Protein AF-A0A0L0HRI2-F1 (afdb_monomer_lite)

Foldseek 3Di:
DPPVVVVVVVVVLQVLLLVQAADPVLVVVVLVVLVVVVPDDPVSVVVVVQVVPDDWDWDDPSRWIWTQRVVLRWIWIGTSSDTDIDNCVVVVVVVVVVVVD

Structure (mmCIF, N/CA/C/O backbone):
data_AF-A0A0L0HRI2-F1
#
_entry.id   AF-A0A0L0HRI2-F1
#
loop_
_atom_site.group_PDB
_atom_site.id
_atom_site.type_symbol
_atom_site.label_atom_id
_atom_site.label_alt_id
_atom_site.label_comp_id
_atom_site.label_asym_id
_atom_site.label_entity_id
_atom_site.label_seq_id
_atom_site.pdbx_PDB_ins_code
_atom_site.Cartn_x
_atom_site.Cartn_y
_atom_site.Cartn_z
_atom_site.occupancy
_atom_site.B_iso_or_equiv
_atom_site.auth_seq_id
_atom_site.auth_comp_id
_atom_site.auth_asym_id
_atom_site.auth_atom_id
_atom_site.pdbx_PDB_model_num
ATOM 1 N N . MET A 1 1 ? 9.266 12.265 -32.554 1.00 56.84 1 MET A N 1
ATOM 2 C CA . MET A 1 1 ? 9.518 11.622 -31.244 1.00 56.84 1 MET A CA 1
ATOM 3 C C . MET A 1 1 ? 9.945 10.178 -31.476 1.00 56.84 1 MET A C 1
ATOM 5 O O . MET A 1 1 ? 9.250 9.490 -32.221 1.00 56.84 1 MET A O 1
ATOM 9 N N . PRO A 1 2 ? 11.084 9.718 -30.932 1.00 58.94 2 PRO A N 1
ATOM 10 C CA . PRO A 1 2 ? 11.542 8.346 -31.127 1.00 58.94 2 PRO A CA 1
ATOM 11 C C . PRO A 1 2 ? 10.581 7.374 -30.429 1.00 58.94 2 PRO A C 1
ATOM 13 O O . PRO A 1 2 ? 10.426 7.407 -29.210 1.00 58.94 2 PRO A O 1
ATOM 16 N N . ARG A 1 3 ? 9.929 6.503 -31.208 1.00 64.62 3 ARG A N 1
ATOM 17 C CA . ARG A 1 3 ? 8.926 5.533 -30.727 1.00 64.62 3 ARG A CA 1
ATOM 18 C C . ARG A 1 3 ? 9.477 4.516 -29.710 1.00 64.62 3 ARG A C 1
ATOM 20 O O . ARG A 1 3 ? 8.692 3.914 -28.995 1.00 64.62 3 ARG A O 1
ATOM 27 N N . GLY A 1 4 ? 10.801 4.360 -29.602 1.00 67.69 4 GLY A N 1
ATOM 28 C CA . GLY A 1 4 ? 11.440 3.416 -28.673 1.00 67.69 4 GLY A CA 1
ATOM 29 C C . GLY A 1 4 ? 11.563 3.901 -27.224 1.00 67.69 4 GLY A C 1
ATOM 30 O O . GLY A 1 4 ? 11.610 3.081 -26.313 1.00 67.69 4 GLY A O 1
ATOM 31 N N . LEU A 1 5 ? 11.569 5.216 -26.980 1.00 79.81 5 LEU A N 1
ATOM 32 C CA . LEU A 1 5 ? 11.804 5.766 -25.636 1.00 79.81 5 LEU A CA 1
ATOM 33 C C . LEU A 1 5 ? 10.627 5.472 -24.693 1.00 79.81 5 LEU A C 1
ATOM 35 O O . LEU A 1 5 ? 10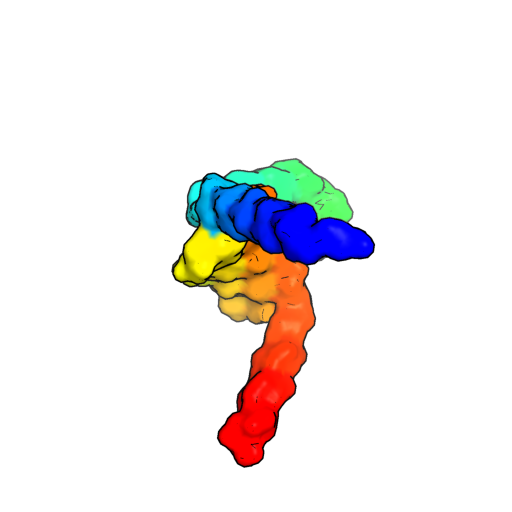.829 5.119 -23.534 1.00 79.81 5 LEU A O 1
ATOM 39 N N . GLY A 1 6 ? 9.399 5.521 -25.222 1.00 83.06 6 GLY A N 1
ATOM 40 C CA . GLY A 1 6 ? 8.191 5.157 -24.478 1.00 83.06 6 GLY A CA 1
ATOM 41 C C . GLY A 1 6 ? 8.139 3.672 -24.114 1.00 83.06 6 GLY A C 1
ATOM 42 O O . GLY A 1 6 ? 7.769 3.331 -22.995 1.00 83.06 6 GLY A O 1
ATOM 43 N N . THR A 1 7 ? 8.568 2.787 -25.017 1.00 85.25 7 THR A N 1
ATOM 44 C CA . THR A 1 7 ? 8.618 1.341 -24.753 1.00 85.25 7 THR A C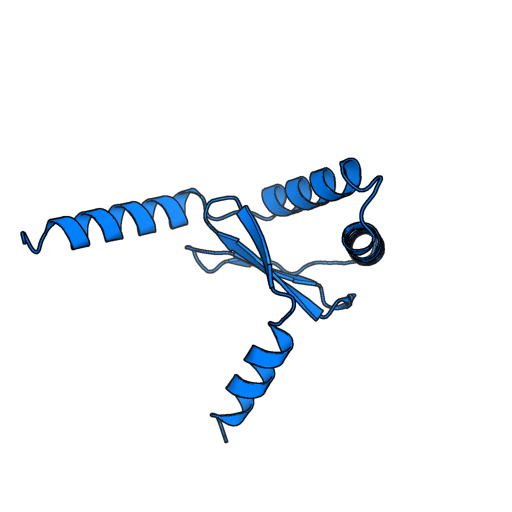A 1
ATOM 45 C C . THR A 1 7 ? 9.646 1.003 -23.677 1.00 85.25 7 THR A C 1
ATOM 47 O O . THR A 1 7 ? 9.344 0.236 -22.769 1.00 85.25 7 THR A O 1
ATOM 50 N N . VAL A 1 8 ? 10.837 1.608 -23.732 1.00 87.19 8 VAL A N 1
ATOM 51 C CA . VAL A 1 8 ? 11.873 1.413 -22.705 1.00 87.19 8 VAL A CA 1
ATOM 52 C C . VAL A 1 8 ? 11.392 1.926 -21.348 1.00 87.19 8 VAL A C 1
ATOM 54 O O . VAL A 1 8 ? 11.521 1.216 -20.354 1.00 87.19 8 VAL A O 1
ATOM 57 N N . LEU A 1 9 ? 10.772 3.110 -21.306 1.00 88.38 9 LEU A N 1
ATOM 58 C CA . LEU A 1 9 ? 10.201 3.659 -20.075 1.00 88.38 9 LEU A CA 1
ATOM 59 C C . LEU A 1 9 ? 9.138 2.721 -19.483 1.00 88.38 9 LEU A C 1
ATOM 61 O O . LEU A 1 9 ? 9.168 2.436 -18.290 1.00 88.38 9 LEU A O 1
ATOM 65 N N . LEU A 1 10 ? 8.237 2.194 -20.317 1.00 85.94 10 LEU A N 1
ATOM 66 C CA . LEU A 1 10 ? 7.197 1.262 -19.882 1.00 85.94 10 LEU A CA 1
ATOM 67 C C . LEU A 1 10 ? 7.792 -0.027 -19.298 1.00 85.94 10 LEU A C 1
ATOM 69 O O . LEU A 1 10 ? 7.353 -0.478 -18.243 1.00 85.94 10 LEU A O 1
ATOM 73 N N . ILE A 1 11 ? 8.812 -0.596 -19.948 1.00 86.94 11 ILE A N 1
ATOM 74 C CA . ILE A 1 11 ? 9.499 -1.802 -19.463 1.00 86.94 11 ILE A CA 1
ATOM 75 C C . ILE A 1 11 ? 10.153 -1.540 -18.103 1.00 86.94 11 ILE A C 1
ATOM 77 O O . ILE A 1 11 ? 10.010 -2.354 -17.193 1.00 86.94 11 ILE A O 1
ATOM 81 N N . VAL A 1 12 ? 10.823 -0.395 -17.940 1.00 87.94 12 VAL A N 1
ATOM 82 C CA . VAL A 1 12 ? 11.453 -0.010 -16.667 1.00 87.94 12 VAL A CA 1
ATOM 83 C C . VAL A 1 12 ? 10.408 0.138 -15.559 1.00 87.94 12 VAL A C 1
ATOM 85 O O . VAL A 1 12 ? 10.607 -0.380 -14.462 1.00 87.94 12 VAL A O 1
ATOM 88 N N . VAL A 1 13 ? 9.270 0.779 -15.843 1.00 84.69 13 VAL A N 1
ATOM 89 C CA . VAL A 1 13 ? 8.175 0.950 -14.874 1.00 84.69 13 VAL A CA 1
ATOM 90 C C . VAL A 1 13 ? 7.574 -0.397 -14.463 1.00 84.69 13 VAL A C 1
ATOM 92 O O . VAL A 1 13 ? 7.352 -0.630 -13.276 1.00 84.69 13 VAL A O 1
ATOM 95 N N . LEU A 1 14 ? 7.354 -1.309 -15.414 1.00 81.69 14 LEU A N 1
ATOM 96 C CA . LEU A 1 14 ? 6.818 -2.644 -15.131 1.00 81.69 14 LEU A CA 1
ATOM 97 C C . LEU A 1 14 ? 7.801 -3.507 -14.330 1.00 81.69 14 LEU A C 1
ATOM 99 O O . LEU A 1 14 ? 7.388 -4.197 -13.399 1.00 81.69 14 LEU A O 1
ATOM 103 N N . ALA A 1 15 ? 9.094 -3.449 -14.658 1.00 81.69 15 ALA A N 1
ATOM 104 C CA . ALA A 1 15 ? 10.132 -4.157 -13.915 1.00 81.69 15 ALA A CA 1
ATOM 105 C C . ALA A 1 15 ? 10.245 -3.634 -12.476 1.00 81.69 15 ALA A C 1
ATOM 107 O O . ALA A 1 15 ? 10.317 -4.427 -11.537 1.00 81.69 15 ALA A O 1
ATOM 108 N N . ALA A 1 16 ? 10.186 -2.311 -12.294 1.00 79.69 16 ALA A N 1
ATOM 109 C CA . ALA A 1 16 ? 10.151 -1.697 -10.974 1.00 79.69 16 ALA A CA 1
ATOM 110 C C . ALA A 1 16 ? 8.916 -2.150 -10.184 1.00 79.69 16 ALA A C 1
ATOM 112 O O . ALA A 1 16 ? 9.062 -2.578 -9.043 1.00 79.69 16 ALA A O 1
ATOM 113 N N . ALA A 1 17 ? 7.724 -2.130 -10.791 1.00 76.25 17 ALA A N 1
ATOM 114 C CA . ALA A 1 17 ? 6.485 -2.568 -10.146 1.00 76.25 17 ALA A CA 1
ATOM 115 C C . ALA A 1 17 ? 6.546 -4.036 -9.699 1.00 76.25 17 ALA A C 1
ATOM 117 O O . ALA A 1 17 ? 6.080 -4.365 -8.614 1.00 76.25 17 ALA A O 1
ATOM 118 N N . LEU A 1 18 ? 7.164 -4.905 -10.504 1.00 75.31 18 LEU A N 1
ATOM 119 C CA . LEU A 1 18 ? 7.328 -6.320 -10.177 1.00 75.31 18 LEU A CA 1
ATOM 120 C C . LEU A 1 18 ? 8.329 -6.535 -9.031 1.00 75.31 18 LEU A C 1
ATOM 122 O O . LEU A 1 18 ? 8.058 -7.297 -8.108 1.00 75.31 18 LEU A O 1
ATOM 126 N N . ALA A 1 19 ? 9.471 -5.844 -9.068 1.00 76.44 19 ALA A N 1
ATOM 127 C CA . ALA A 1 19 ? 10.512 -5.959 -8.044 1.00 76.44 19 ALA A CA 1
ATOM 128 C C . ALA A 1 19 ? 10.101 -5.345 -6.695 1.00 76.44 19 ALA A C 1
ATOM 130 O O . ALA A 1 19 ? 10.581 -5.768 -5.649 1.00 76.44 19 ALA A O 1
ATOM 131 N N . THR A 1 20 ? 9.222 -4.343 -6.720 1.00 78.06 20 THR A N 1
ATOM 132 C CA . THR A 1 20 ? 8.757 -3.613 -5.529 1.00 78.06 20 THR A CA 1
ATOM 133 C C . THR A 1 20 ? 7.310 -3.932 -5.173 1.00 78.06 20 THR A C 1
ATOM 135 O O . THR A 1 20 ? 6.691 -3.195 -4.404 1.00 78.06 20 THR A O 1
ATOM 138 N N . ASN A 1 21 ? 6.751 -5.012 -5.727 1.00 77.25 21 ASN A N 1
ATOM 139 C CA . ASN A 1 21 ? 5.406 -5.450 -5.388 1.00 77.25 21 ASN A CA 1
ATOM 140 C C . ASN A 1 21 ? 5.352 -5.745 -3.878 1.00 77.25 21 ASN A C 1
ATOM 142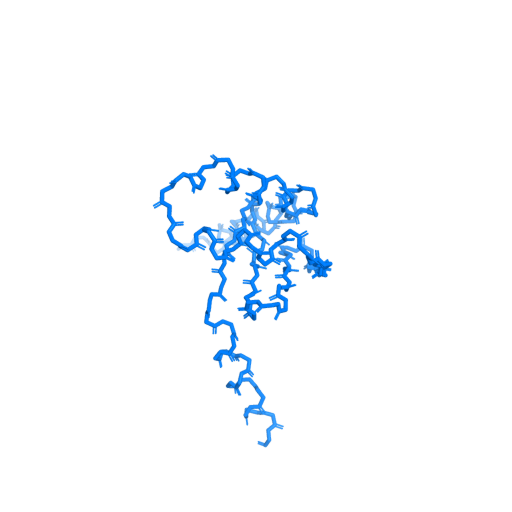 O O . ASN A 1 21 ? 6.058 -6.641 -3.407 1.00 77.25 21 ASN A O 1
ATOM 146 N N . PRO A 1 22 ? 4.575 -4.966 -3.107 1.00 76.38 22 PRO A N 1
ATOM 147 C CA . PRO A 1 22 ? 4.604 -5.055 -1.660 1.00 76.38 22 PRO A CA 1
ATOM 148 C C . PRO A 1 22 ? 4.018 -6.380 -1.176 1.00 76.38 22 PRO A C 1
ATOM 150 O O . PRO A 1 22 ? 2.977 -6.852 -1.643 1.00 76.38 22 PRO A O 1
ATOM 153 N N . ASP A 1 23 ? 4.701 -6.974 -0.208 1.00 78.81 23 ASP A N 1
ATOM 154 C CA . ASP A 1 23 ? 4.357 -8.256 0.376 1.00 78.81 23 ASP A CA 1
ATOM 155 C C . ASP A 1 23 ? 3.524 -8.117 1.661 1.00 78.81 23 ASP A C 1
ATOM 157 O O . ASP A 1 23 ? 3.207 -7.015 2.113 1.00 78.81 23 ASP A O 1
ATOM 161 N N . GLU A 1 24 ? 3.142 -9.242 2.265 1.00 73.44 24 GLU A N 1
ATOM 162 C CA . GLU A 1 24 ? 2.347 -9.212 3.497 1.00 73.44 24 GLU A CA 1
ATOM 163 C C . GLU A 1 24 ? 3.118 -8.576 4.662 1.00 73.44 24 GLU A C 1
ATOM 165 O O . GLU A 1 24 ? 2.533 -7.847 5.464 1.00 73.44 24 GLU A O 1
ATOM 170 N N . GLU A 1 25 ? 4.436 -8.782 4.730 1.00 78.50 25 GLU A N 1
ATOM 171 C CA . GLU A 1 25 ? 5.270 -8.171 5.760 1.00 78.50 25 GLU A CA 1
ATOM 172 C C . GLU A 1 25 ? 5.305 -6.644 5.614 1.00 78.50 25 GLU A C 1
ATOM 174 O O . GLU A 1 25 ? 5.153 -5.922 6.603 1.00 78.50 25 GLU A O 1
ATOM 179 N N . SER A 1 26 ? 5.409 -6.125 4.386 1.00 81.25 26 SER A N 1
ATOM 180 C CA . SER A 1 26 ? 5.333 -4.682 4.136 1.00 81.25 26 SER A CA 1
ATOM 181 C C . SER A 1 26 ? 3.983 -4.080 4.542 1.00 81.25 26 SER A C 1
ATOM 183 O O . SER A 1 26 ? 3.950 -2.962 5.061 1.00 81.25 26 SER A O 1
ATOM 185 N N . PHE A 1 27 ? 2.877 -4.816 4.367 1.00 79.44 27 PHE A N 1
ATOM 186 C CA . PHE A 1 27 ? 1.559 -4.372 4.822 1.00 79.44 27 PHE A CA 1
ATOM 187 C C . PHE A 1 27 ? 1.494 -4.308 6.347 1.00 79.44 27 PHE A C 1
ATOM 189 O O . PHE A 1 27 ? 1.035 -3.310 6.897 1.00 79.44 27 PHE A O 1
ATOM 196 N N . ARG A 1 28 ? 2.026 -5.321 7.043 1.00 77.75 28 ARG A N 1
ATOM 197 C CA . ARG A 1 28 ? 2.124 -5.308 8.513 1.00 77.75 28 ARG A CA 1
ATOM 198 C C . ARG A 1 28 ? 2.943 -4.118 9.006 1.00 77.75 28 ARG A C 1
ATOM 200 O O . ARG A 1 28 ? 2.496 -3.407 9.895 1.00 77.75 28 ARG A O 1
ATOM 207 N N . ARG A 1 29 ? 4.082 -3.826 8.369 1.00 81.69 29 ARG A N 1
ATOM 208 C CA . ARG A 1 29 ? 4.898 -2.641 8.692 1.00 81.69 29 ARG A CA 1
ATOM 209 C C . ARG A 1 29 ? 4.159 -1.329 8.424 1.00 81.69 29 ARG A C 1
ATOM 211 O O . ARG A 1 29 ? 4.308 -0.388 9.200 1.00 81.69 29 ARG A O 1
ATOM 218 N N . TYR A 1 30 ? 3.375 -1.246 7.348 1.00 79.69 30 TYR A N 1
ATOM 219 C CA . TYR A 1 30 ? 2.517 -0.089 7.076 1.00 79.69 30 TYR A CA 1
ATOM 220 C C . TYR A 1 30 ? 1.496 0.107 8.198 1.00 79.69 30 TYR A C 1
ATOM 222 O O . TYR A 1 30 ? 1.391 1.204 8.740 1.00 79.69 30 TYR A O 1
ATOM 230 N N . VAL A 1 31 ? 0.808 -0.963 8.593 1.00 75.62 31 VAL A N 1
ATOM 231 C CA . VAL A 1 31 ? -0.151 -0.954 9.699 1.00 75.62 31 VAL A CA 1
ATOM 232 C C . VAL A 1 31 ? 0.517 -0.559 11.015 1.00 75.62 31 VAL A C 1
ATOM 234 O O . VAL A 1 31 ? 0.012 0.330 11.691 1.00 75.62 31 VAL A O 1
ATOM 237 N N . ASP A 1 32 ? 1.675 -1.133 11.346 1.00 75.50 32 ASP A N 1
ATOM 238 C CA . ASP A 1 32 ? 2.453 -0.796 12.547 1.00 75.50 32 ASP A CA 1
ATOM 239 C C . ASP A 1 32 ? 2.901 0.665 12.561 1.00 75.50 32 ASP A C 1
ATOM 241 O O . ASP A 1 32 ? 2.909 1.319 13.607 1.00 75.50 32 ASP A O 1
ATOM 245 N N . LYS A 1 33 ? 3.275 1.204 11.397 1.00 77.75 33 LYS A N 1
ATOM 246 C CA . LYS A 1 33 ? 3.629 2.615 11.261 1.00 77.75 33 LYS A CA 1
ATOM 247 C C . LYS A 1 33 ? 2.407 3.504 11.462 1.00 77.75 33 LYS A C 1
ATOM 249 O O . LYS A 1 33 ? 2.487 4.467 12.215 1.00 77.75 33 LYS A O 1
ATOM 254 N N . VAL A 1 34 ? 1.274 3.155 10.849 1.00 71.50 34 VAL A N 1
ATOM 255 C CA . VAL A 1 34 ? 0.010 3.867 11.067 1.00 71.50 34 VAL A CA 1
ATOM 256 C C . VAL A 1 34 ? -0.368 3.801 12.547 1.00 71.50 34 VAL A C 1
ATOM 258 O O . VAL A 1 34 ? -0.626 4.848 13.124 1.00 71.50 34 VAL A O 1
ATOM 261 N N . LEU A 1 35 ? -0.307 2.632 13.194 1.00 68.50 35 LEU A N 1
ATOM 262 C CA . LEU A 1 35 ? -0.519 2.431 14.636 1.00 68.50 35 LEU A CA 1
ATOM 263 C C . LEU A 1 35 ? 0.322 3.389 15.486 1.00 68.50 35 LEU A C 1
ATOM 265 O O . LEU A 1 35 ? -0.223 4.076 16.349 1.00 68.50 35 LEU A O 1
ATOM 269 N N . LYS A 1 36 ? 1.630 3.463 15.218 1.00 69.69 36 LYS A N 1
ATOM 270 C CA . LYS A 1 36 ? 2.569 4.321 15.957 1.00 69.69 36 LYS A CA 1
ATOM 271 C C . LYS A 1 36 ? 2.336 5.816 15.725 1.00 69.69 36 LYS A C 1
ATOM 273 O O . LYS A 1 36 ? 2.432 6.585 16.677 1.00 69.69 36 LYS A O 1
ATOM 278 N N . ASP A 1 37 ? 1.976 6.218 14.507 1.00 67.38 37 ASP A N 1
ATOM 279 C CA . ASP A 1 37 ? 1.728 7.624 14.152 1.00 67.38 37 ASP A CA 1
ATOM 280 C C . ASP A 1 37 ? 0.302 8.103 14.532 1.00 67.38 37 ASP A C 1
ATOM 282 O O . ASP A 1 37 ? 0.004 9.297 14.487 1.00 67.38 37 ASP A O 1
ATOM 286 N N . SER A 1 38 ? -0.603 7.205 14.950 1.00 59.00 38 SER A N 1
ATOM 287 C CA . SER A 1 38 ? -2.047 7.468 15.151 1.00 59.00 38 SER A CA 1
ATOM 288 C C . SER A 1 38 ? -2.443 8.233 16.418 1.00 59.00 38 SER A C 1
ATOM 290 O O . SER A 1 38 ? -3.614 8.219 16.810 1.00 59.00 38 SER A O 1
ATOM 292 N N . GLY A 1 39 ? -1.528 8.977 17.037 1.00 55.94 39 GLY A N 1
ATOM 293 C CA . GLY A 1 39 ? -1.868 9.849 18.165 1.00 55.94 39 GLY A CA 1
ATOM 294 C C . GLY A 1 39 ? -2.989 10.864 17.861 1.00 55.94 39 GLY A C 1
ATOM 295 O O . GLY A 1 39 ? -3.692 11.283 18.782 1.00 55.94 39 GLY A O 1
ATOM 296 N N . SER A 1 40 ? -3.226 11.231 16.591 1.00 55.22 40 SER A N 1
ATOM 297 C CA . SER A 1 40 ? -4.032 12.418 16.247 1.00 55.22 40 SER A CA 1
ATOM 298 C C . SER A 1 40 ? -5.119 12.276 15.164 1.00 55.22 40 SER A C 1
ATOM 300 O O . SER A 1 40 ? -5.933 13.189 15.047 1.00 55.22 40 SER A O 1
ATOM 302 N N . SER A 1 41 ? -5.215 11.180 14.397 1.00 62.38 41 SER A N 1
ATOM 303 C CA . SER A 1 41 ? -6.177 11.083 13.274 1.00 62.38 41 SER A CA 1
ATOM 304 C C . SER A 1 41 ? -7.368 10.157 13.564 1.00 62.38 41 SER A C 1
ATOM 306 O O . SER A 1 41 ? -7.200 8.979 13.884 1.00 62.38 41 SER A O 1
ATOM 308 N N . TRP A 1 42 ? -8.592 10.684 13.410 1.00 56.34 42 TRP A N 1
ATOM 309 C CA . TRP A 1 42 ? -9.856 9.940 13.559 1.00 56.34 42 TRP A CA 1
ATOM 310 C C . TRP A 1 42 ? -9.972 8.764 12.577 1.00 56.34 42 TRP A C 1
ATOM 312 O O . TRP A 1 42 ? -10.423 7.685 12.958 1.00 56.34 42 TRP A O 1
ATOM 322 N N . VAL A 1 43 ? -9.492 8.946 11.341 1.00 59.16 43 VAL A N 1
ATOM 323 C CA . VAL A 1 43 ? -9.475 7.895 10.308 1.00 59.16 43 VAL A CA 1
ATOM 324 C C . VAL A 1 43 ? -8.556 6.754 10.726 1.00 59.16 43 VAL A C 1
ATOM 326 O O . VAL A 1 43 ? -8.915 5.586 10.596 1.00 59.16 43 VAL A O 1
ATOM 329 N N . SER A 1 44 ? -7.401 7.087 11.300 1.00 61.69 44 SER A N 1
ATOM 330 C CA . SER A 1 44 ? -6.471 6.069 11.757 1.00 61.69 44 SER A CA 1
ATOM 331 C C . SER A 1 44 ? -7.042 5.294 12.943 1.00 61.69 44 SER A C 1
ATOM 333 O O . SER A 1 44 ? -7.008 4.075 12.914 1.00 61.69 44 SER A O 1
ATOM 335 N N . ARG A 1 45 ? -7.688 5.944 13.925 1.00 65.06 45 ARG A N 1
ATOM 336 C CA . ARG A 1 45 ? -8.331 5.233 15.055 1.00 65.06 45 ARG A CA 1
ATOM 337 C C . ARG A 1 45 ? -9.351 4.182 14.610 1.00 65.06 45 ARG A C 1
ATOM 339 O O . ARG A 1 45 ? -9.368 3.093 15.173 1.00 65.06 45 ARG A O 1
ATOM 346 N N . LYS A 1 46 ? -10.159 4.500 13.596 1.00 64.88 46 LYS A N 1
ATOM 347 C CA . LYS A 1 46 ? -11.152 3.578 13.024 1.00 64.88 46 LYS A CA 1
ATOM 348 C C . LYS A 1 46 ? -10.487 2.411 12.283 1.00 64.88 46 LYS A C 1
ATOM 350 O O . LYS A 1 46 ? -10.905 1.268 12.399 1.00 64.88 46 LYS A O 1
ATOM 355 N N . PHE A 1 47 ? -9.384 2.691 11.595 1.00 65.88 47 PHE A N 1
ATOM 356 C CA . PHE A 1 47 ? -8.553 1.675 10.954 1.00 65.88 47 PHE A CA 1
ATOM 357 C C . PHE A 1 47 ? -7.893 0.722 11.968 1.00 65.88 47 PHE A C 1
ATOM 359 O O . PHE A 1 47 ? -7.836 -0.482 11.733 1.00 65.88 47 PHE A O 1
ATOM 366 N N . LEU A 1 48 ? -7.444 1.235 13.120 1.00 65.19 48 LEU A N 1
ATOM 367 C CA . LEU A 1 48 ? -6.794 0.434 14.164 1.00 65.19 48 LEU A CA 1
ATOM 368 C C . LEU A 1 48 ? -7.741 -0.539 14.863 1.00 65.19 48 LEU A C 1
ATOM 370 O O . LEU A 1 48 ? -7.347 -1.679 15.119 1.00 65.19 48 LEU A O 1
ATOM 374 N N . SER A 1 49 ? -8.974 -0.110 15.158 1.00 60.94 49 SER A N 1
ATOM 375 C CA . SER A 1 49 ? -9.962 -0.987 15.796 1.00 60.94 49 SER A CA 1
ATOM 376 C C . SER A 1 49 ? -10.237 -2.218 14.939 1.00 60.94 49 SER A C 1
ATOM 378 O O . SER A 1 49 ? -10.225 -3.328 15.461 1.00 60.94 49 SER A O 1
ATOM 380 N N . SER A 1 50 ? -10.364 -2.025 13.626 1.00 60.94 50 SER A N 1
ATOM 381 C CA . SER A 1 50 ? -10.754 -3.080 12.688 1.00 60.94 50 SER A CA 1
ATOM 382 C C . SER A 1 50 ? -9.589 -3.968 12.245 1.00 60.94 50 SER A C 1
ATOM 384 O O . SER A 1 50 ? -9.774 -5.042 11.689 1.00 60.94 50 SER A O 1
ATOM 386 N N . ILE A 1 51 ? -8.349 -3.526 12.455 1.00 64.31 51 ILE A N 1
ATOM 387 C CA . ILE A 1 51 ? -7.160 -4.316 12.128 1.00 64.31 51 ILE A CA 1
ATOM 388 C C . ILE A 1 51 ? -6.828 -5.306 13.232 1.00 64.31 51 ILE A C 1
ATOM 390 O O . ILE A 1 51 ? -6.460 -6.435 12.923 1.00 64.31 51 ILE A O 1
ATOM 394 N N . SER A 1 52 ? -6.968 -4.914 14.498 1.00 57.81 52 SER A N 1
ATOM 395 C CA . SER A 1 52 ? -6.557 -5.731 15.651 1.00 57.81 52 SER A CA 1
ATOM 396 C C . SER A 1 52 ? -7.228 -7.115 15.728 1.00 57.81 52 SER A C 1
ATOM 398 O O . SER A 1 52 ? -6.711 -8.021 16.379 1.00 57.81 52 SER A O 1
ATOM 400 N N . THR A 1 53 ? -8.343 -7.293 15.022 1.00 55.78 53 THR A N 1
ATOM 401 C CA . THR A 1 53 ? -9.216 -8.472 15.030 1.00 55.78 53 THR A CA 1
ATOM 402 C C . THR A 1 53 ? -9.234 -9.248 13.708 1.00 55.78 53 THR A C 1
ATOM 404 O O . THR A 1 53 ? -9.840 -10.320 13.649 1.00 55.78 53 THR A O 1
ATOM 407 N N . LEU A 1 54 ? -8.595 -8.755 12.638 1.00 60.62 54 LEU A N 1
ATOM 408 C CA . LEU A 1 54 ? -8.845 -9.254 11.282 1.00 60.62 54 LEU A CA 1
ATOM 409 C C . LEU A 1 54 ? -7.779 -10.196 10.714 1.00 60.62 54 LEU A C 1
ATOM 411 O O . LEU A 1 54 ? -6.588 -9.899 10.681 1.00 60.62 54 LEU A O 1
ATOM 415 N N . VAL A 1 55 ? -8.257 -11.276 10.092 1.00 61.81 55 VAL A N 1
ATOM 416 C CA . VAL A 1 55 ? -7.496 -12.078 9.126 1.00 61.81 55 VAL A CA 1
ATOM 417 C C . VAL A 1 55 ? -7.619 -11.411 7.753 1.00 61.81 55 VAL A C 1
ATOM 419 O O . VAL A 1 55 ? -8.611 -11.601 7.046 1.00 61.81 55 VAL A O 1
ATOM 422 N N . TYR A 1 56 ? -6.637 -10.601 7.356 1.00 68.56 56 TYR A N 1
ATOM 423 C CA . TYR A 1 56 ? -6.622 -10.008 6.013 1.00 68.56 56 TYR A CA 1
ATOM 424 C C . TYR A 1 56 ? -6.250 -11.069 4.970 1.00 68.56 56 TYR A C 1
ATOM 426 O O . TYR A 1 56 ? -5.304 -11.832 5.155 1.00 68.56 56 TYR A O 1
ATOM 434 N N . ARG A 1 57 ? -6.960 -11.106 3.834 1.00 68.81 57 ARG A N 1
ATOM 435 C CA . ARG A 1 57 ? -6.540 -11.904 2.669 1.00 68.81 57 ARG A CA 1
ATOM 436 C C . ARG A 1 57 ? -5.820 -11.013 1.666 1.00 68.81 57 ARG A C 1
ATOM 438 O O . ARG A 1 57 ? -6.450 -10.170 1.023 1.00 68.81 57 ARG A O 1
ATOM 445 N N . ARG A 1 58 ? -4.516 -11.241 1.501 1.00 78.62 58 ARG A N 1
ATOM 446 C CA . ARG A 1 58 ? -3.724 -10.667 0.410 1.00 78.62 58 ARG A CA 1
ATOM 447 C C . ARG A 1 58 ? -3.982 -11.441 -0.885 1.00 78.62 58 ARG A C 1
ATOM 449 O O . ARG A 1 58 ? -3.971 -12.670 -0.897 1.00 78.62 58 ARG A O 1
ATOM 456 N N . ARG A 1 59 ? -4.180 -10.717 -1.985 1.00 80.75 59 ARG A N 1
ATOM 457 C CA . ARG A 1 59 ? -4.076 -11.244 -3.352 1.00 80.75 59 ARG A CA 1
ATOM 458 C C . ARG A 1 59 ? -2.900 -10.585 -4.051 1.00 80.75 59 ARG A C 1
ATOM 460 O O . ARG A 1 59 ? -2.793 -9.363 -4.027 1.00 80.75 59 ARG A O 1
ATOM 467 N N . ASP A 1 60 ? -2.050 -11.397 -4.661 1.00 81.50 60 ASP A N 1
ATOM 468 C CA . ASP A 1 60 ? -0.877 -10.951 -5.406 1.00 81.50 60 ASP A CA 1
ATOM 469 C C . ASP A 1 60 ? -1.148 -11.057 -6.915 1.00 81.50 60 ASP A C 1
ATOM 471 O O . ASP A 1 60 ? -1.473 -12.134 -7.418 1.00 81.50 60 ASP A O 1
ATOM 475 N N . TYR A 1 61 ? -1.029 -9.937 -7.630 1.00 81.50 61 TYR A N 1
ATOM 476 C CA . TYR A 1 61 ? -1.211 -9.840 -9.080 1.00 81.50 61 TYR A CA 1
ATOM 477 C C . TYR A 1 61 ? 0.111 -9.565 -9.820 1.00 81.50 61 TYR A C 1
ATOM 479 O O . TYR A 1 61 ? 0.103 -9.048 -10.939 1.00 81.50 61 TYR A O 1
ATOM 487 N N . LYS A 1 62 ? 1.257 -9.928 -9.224 1.00 76.50 62 LYS A N 1
ATOM 488 C CA . LYS A 1 62 ? 2.639 -9.760 -9.723 1.00 76.50 62 LYS A CA 1
ATOM 489 C C . LYS A 1 62 ? 3.156 -8.321 -9.757 1.00 76.50 62 LYS A C 1
ATOM 491 O O . LYS A 1 62 ? 4.284 -8.092 -9.338 1.00 76.50 62 LYS A O 1
ATOM 496 N N . PHE A 1 63 ? 2.365 -7.374 -10.256 1.00 74.62 63 PHE A N 1
ATOM 497 C CA . PHE A 1 63 ? 2.740 -5.952 -10.362 1.00 74.62 63 PHE A CA 1
ATOM 498 C C . PHE A 1 63 ? 2.130 -5.085 -9.262 1.00 74.62 63 PHE A C 1
ATOM 500 O O . PHE A 1 63 ? 2.560 -3.959 -9.034 1.00 74.62 63 PHE A O 1
ATOM 507 N N . PHE A 1 64 ? 1.096 -5.603 -8.614 1.00 82.38 64 PHE A N 1
ATOM 508 C CA . PHE A 1 64 ? 0.427 -4.975 -7.496 1.00 82.38 64 PHE A CA 1
ATOM 509 C C . PHE A 1 64 ? -0.158 -6.067 -6.607 1.00 82.38 64 PHE A C 1
ATOM 511 O O . PHE A 1 64 ? -0.443 -7.182 -7.054 1.00 82.38 64 PHE A O 1
ATOM 518 N N . SER A 1 65 ? -0.368 -5.728 -5.348 1.00 84.81 65 SER A N 1
ATOM 519 C CA . SER A 1 65 ? -1.052 -6.569 -4.380 1.00 84.81 65 SER A CA 1
ATOM 520 C C . SER A 1 65 ? -2.316 -5.866 -3.918 1.00 84.81 65 SER A C 1
ATOM 522 O O . SER A 1 65 ? -2.386 -4.642 -3.886 1.00 84.81 65 SER A O 1
ATOM 524 N N . THR A 1 66 ? -3.335 -6.626 -3.548 1.00 86.62 66 THR A N 1
ATOM 525 C CA . THR A 1 66 ? -4.521 -6.060 -2.906 1.00 86.62 66 THR A CA 1
ATOM 526 C C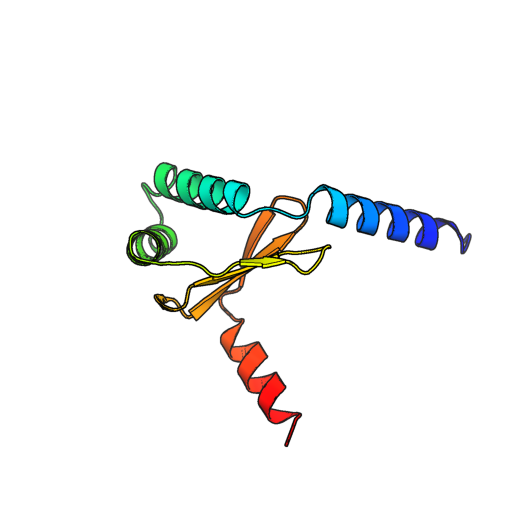 . THR A 1 66 ? -4.774 -6.744 -1.583 1.00 86.62 66 THR A C 1
ATOM 528 O O . THR A 1 66 ? -4.700 -7.972 -1.509 1.00 86.62 66 THR A O 1
ATOM 531 N N . VAL A 1 67 ? -5.131 -5.973 -0.564 1.00 84.19 67 VAL A N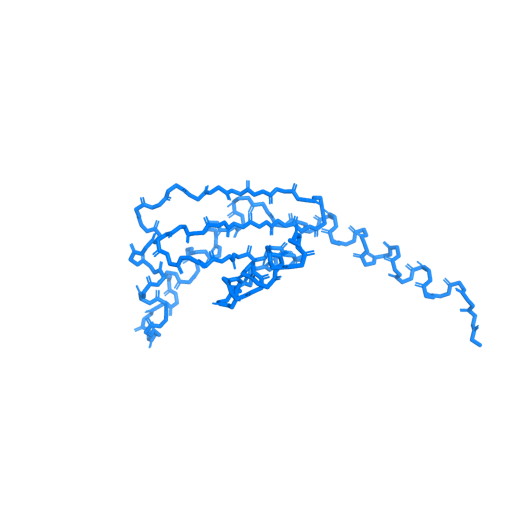 1
ATOM 532 C CA . VAL A 1 67 ? -5.570 -6.503 0.727 1.00 84.19 67 VAL A CA 1
ATOM 533 C C . VAL A 1 67 ? -6.988 -6.023 0.977 1.00 84.19 67 VAL A C 1
ATOM 535 O O . VAL A 1 67 ? -7.258 -4.825 0.968 1.00 84.19 67 VAL A O 1
ATOM 538 N N . HIS A 1 68 ? -7.907 -6.966 1.159 1.00 79.62 68 HIS A N 1
ATOM 539 C CA . HIS A 1 68 ? -9.290 -6.648 1.489 1.00 79.62 68 HIS A CA 1
ATOM 540 C C . HIS A 1 68 ? -9.490 -6.715 3.000 1.00 79.62 68 HIS A C 1
ATOM 542 O O . HIS A 1 68 ? -9.208 -7.748 3.613 1.00 79.62 68 HIS A O 1
ATOM 548 N N . VAL A 1 69 ? -10.001 -5.628 3.574 1.00 76.12 69 VAL A N 1
ATOM 549 C CA . VAL A 1 69 ? -10.336 -5.507 4.995 1.00 76.12 69 VAL A CA 1
ATOM 550 C C . VAL A 1 69 ? -11.865 -5.566 5.113 1.00 76.12 69 VAL A C 1
ATOM 552 O O . VAL A 1 69 ? -12.518 -4.537 4.936 1.00 76.12 69 VAL A O 1
ATOM 555 N N . PRO A 1 70 ? -12.463 -6.756 5.340 1.00 68.75 70 PRO A N 1
ATOM 556 C CA . PRO A 1 70 ? -13.917 -6.938 5.316 1.00 68.75 70 PRO A CA 1
ATOM 557 C C . PRO A 1 70 ? -14.704 -6.095 6.327 1.00 68.75 70 PRO A C 1
ATOM 559 O O . PRO A 1 70 ? -15.833 -5.731 6.028 1.00 68.75 70 PRO A O 1
ATOM 562 N N . GLU A 1 71 ? -14.138 -5.762 7.487 1.00 65.62 71 GLU A N 1
ATOM 563 C CA . GLU A 1 71 ? -14.858 -5.012 8.532 1.00 65.62 71 GLU A CA 1
ATOM 564 C C . GLU A 1 71 ? -15.128 -3.546 8.150 1.00 65.62 71 GLU A C 1
ATOM 566 O O . GLU A 1 71 ? -16.162 -2.989 8.503 1.00 65.62 71 GLU A O 1
ATOM 571 N N . GLU A 1 72 ? -14.243 -2.937 7.359 1.00 64.38 72 GLU A N 1
ATOM 572 C CA . GLU A 1 72 ? -14.374 -1.553 6.874 1.00 64.38 72 GLU A CA 1
ATOM 573 C C . GLU A 1 72 ? -14.768 -1.485 5.387 1.00 64.38 72 GLU A C 1
ATOM 575 O O . GLU A 1 72 ? -14.797 -0.398 4.811 1.00 64.38 72 GLU A O 1
ATOM 580 N N . ASP A 1 73 ? -15.002 -2.635 4.738 1.00 72.50 73 ASP A N 1
ATOM 581 C CA . ASP A 1 73 ? -15.190 -2.771 3.281 1.00 72.50 73 ASP A CA 1
ATOM 582 C C . ASP A 1 73 ? -14.174 -1.944 2.463 1.00 72.50 73 ASP A C 1
ATOM 584 O O . ASP A 1 73 ? -14.480 -1.319 1.445 1.00 72.50 73 ASP A O 1
ATOM 588 N N . THR A 1 74 ? -12.935 -1.896 2.959 1.00 74.31 74 THR A N 1
ATOM 589 C CA . THR A 1 74 ? -11.860 -1.091 2.379 1.00 74.31 74 THR A CA 1
ATOM 590 C C . THR A 1 74 ? -10.874 -2.003 1.665 1.00 74.31 74 THR A C 1
ATOM 592 O O . THR A 1 74 ? -10.379 -2.988 2.223 1.00 74.31 74 THR A O 1
ATOM 595 N N . LEU A 1 75 ? -10.572 -1.664 0.411 1.00 83.19 75 LEU A N 1
ATOM 596 C CA . LEU A 1 75 ? -9.530 -2.322 -0.366 1.00 83.19 75 LEU A CA 1
ATOM 597 C C . LEU A 1 75 ? -8.242 -1.507 -0.277 1.00 83.19 75 LEU A C 1
ATOM 599 O O . LEU A 1 75 ? -8.236 -0.314 -0.565 1.00 83.19 75 LEU A O 1
ATOM 603 N N . PHE A 1 76 ? -7.142 -2.157 0.068 1.00 83.94 76 PHE A N 1
ATOM 604 C CA . PHE A 1 76 ? -5.811 -1.576 -0.014 1.00 83.94 76 PHE A CA 1
ATOM 605 C C . PHE A 1 76 ? -5.154 -2.008 -1.310 1.00 83.94 76 PHE A C 1
ATOM 607 O O . PHE A 1 76 ? -5.113 -3.202 -1.608 1.00 83.94 76 PHE A O 1
ATOM 614 N N . LEU A 1 77 ? -4.625 -1.042 -2.053 1.00 87.50 77 LEU A N 1
ATOM 615 C CA . LEU A 1 77 ? -3.782 -1.279 -3.213 1.00 87.50 77 LEU A CA 1
ATOM 616 C C . LEU A 1 77 ? -2.321 -1.125 -2.803 1.00 87.50 77 LEU A C 1
ATOM 618 O O . LEU A 1 77 ? -1.892 -0.064 -2.356 1.00 87.50 77 LEU A O 1
ATOM 622 N N . GLY A 1 78 ? -1.580 -2.205 -2.966 1.00 85.12 78 GLY A N 1
ATOM 623 C CA . GLY A 1 78 ? -0.145 -2.273 -2.812 1.00 85.12 78 GLY A CA 1
ATOM 624 C C . GLY A 1 78 ? 0.535 -2.141 -4.168 1.00 85.12 78 GLY A C 1
ATOM 625 O O . GLY A 1 78 ? 0.367 -3.013 -5.015 1.00 85.12 78 GLY A O 1
ATOM 626 N N . ILE A 1 79 ? 1.310 -1.083 -4.387 1.00 85.12 79 ILE A N 1
ATOM 627 C CA . ILE A 1 79 ? 2.098 -0.885 -5.611 1.00 85.12 79 ILE A CA 1
ATOM 628 C C . ILE A 1 79 ? 3.357 -0.077 -5.283 1.00 85.12 79 ILE A C 1
ATOM 630 O O . ILE A 1 79 ? 3.310 0.812 -4.437 1.00 85.12 79 ILE A O 1
ATOM 634 N N . PHE A 1 80 ? 4.487 -0.373 -5.929 1.00 82.19 80 PHE A N 1
ATOM 635 C CA . PHE A 1 80 ? 5.752 0.346 -5.717 1.00 82.19 80 PHE A CA 1
ATOM 636 C C . PHE A 1 80 ? 6.196 0.455 -4.243 1.00 82.19 80 PHE A C 1
ATOM 638 O O . PHE A 1 80 ? 6.661 1.505 -3.816 1.00 82.19 80 PHE A O 1
ATOM 645 N N . ALA A 1 81 ? 6.028 -0.603 -3.445 1.00 76.44 81 ALA A N 1
ATOM 646 C CA . ALA A 1 81 ? 6.257 -0.612 -1.994 1.00 76.44 81 ALA A CA 1
ATOM 647 C C . ALA A 1 81 ? 5.362 0.337 -1.159 1.00 76.44 81 ALA A C 1
ATOM 649 O O . ALA A 1 81 ? 5.596 0.512 0.039 1.00 76.44 81 ALA A O 1
ATOM 650 N N . TYR A 1 82 ? 4.312 0.912 -1.751 1.00 79.31 82 TYR A N 1
ATOM 651 C CA . TYR A 1 82 ? 3.328 1.749 -1.065 1.00 79.31 82 TYR A CA 1
ATOM 652 C C . TYR A 1 82 ? 1.989 1.038 -0.919 1.00 79.31 82 TYR A C 1
ATOM 654 O O . TYR A 1 82 ? 1.558 0.312 -1.813 1.00 79.31 82 TYR A O 1
ATOM 662 N N . TRP A 1 83 ? 1.310 1.314 0.194 1.00 83.38 83 TRP A N 1
ATOM 663 C CA . TRP A 1 83 ? -0.054 0.873 0.461 1.00 83.38 83 TRP A CA 1
ATOM 664 C C . TRP A 1 83 ? -0.996 2.072 0.468 1.00 83.38 83 TRP A C 1
ATOM 666 O O . TRP A 1 83 ? -0.825 3.013 1.244 1.00 83.38 83 TRP A O 1
ATOM 676 N N . LEU A 1 84 ? -1.989 2.029 -0.415 1.00 83.62 84 LEU A N 1
ATOM 677 C CA . LEU A 1 84 ? -2.976 3.082 -0.619 1.00 83.62 84 LEU A CA 1
ATOM 678 C C . LEU A 1 84 ? -4.371 2.549 -0.262 1.00 83.62 84 LEU A C 1
ATOM 680 O O . LEU A 1 84 ? -4.810 1.570 -0.873 1.00 83.62 84 LEU A O 1
ATOM 684 N N . PRO A 1 85 ? -5.088 3.163 0.695 1.00 82.81 85 PRO A N 1
ATOM 685 C CA . PRO A 1 85 ? -6.489 2.840 0.932 1.00 82.81 85 PRO A CA 1
ATOM 686 C C . PRO A 1 85 ? -7.346 3.331 -0.240 1.00 82.81 85 PRO A C 1
ATOM 688 O O . PRO A 1 85 ? -7.241 4.485 -0.656 1.00 82.81 85 PRO A O 1
ATOM 691 N N . LEU A 1 86 ? -8.232 2.475 -0.745 1.00 83.19 86 LEU A N 1
ATOM 692 C CA . LEU A 1 86 ? -9.228 2.806 -1.764 1.00 83.19 86 LEU A CA 1
ATOM 693 C C . LEU A 1 86 ? -10.629 2.820 -1.126 1.00 83.19 86 LEU A C 1
ATOM 695 O O . LEU A 1 86 ? -11.357 1.827 -1.207 1.00 83.19 86 LEU A O 1
ATOM 699 N N . PRO A 1 87 ? -11.039 3.939 -0.496 1.00 68.62 87 PRO A N 1
ATOM 700 C CA . PRO A 1 87 ? -12.297 4.023 0.254 1.00 68.62 87 PRO A CA 1
ATOM 701 C C . PRO A 1 87 ? -13.553 3.963 -0.632 1.00 68.62 87 PRO A C 1
ATOM 703 O O . PRO A 1 87 ? -14.655 3.752 -0.139 1.00 68.62 87 PRO A O 1
ATOM 706 N N . PHE A 1 88 ? -13.413 4.144 -1.947 1.00 71.12 88 PHE A N 1
ATOM 707 C CA . PHE A 1 88 ? -14.515 4.110 -2.916 1.00 71.12 88 PHE A CA 1
ATOM 708 C C . PHE A 1 88 ? -14.606 2.789 -3.697 1.00 71.12 88 PHE A C 1
ATOM 710 O O . PHE A 1 88 ? -15.407 2.688 -4.627 1.00 71.12 88 PHE A O 1
ATOM 717 N N . TRP A 1 89 ? -13.832 1.759 -3.328 1.00 71.69 89 TRP A N 1
ATOM 718 C CA . TRP A 1 89 ? -13.828 0.481 -4.051 1.00 71.69 89 TRP A CA 1
ATOM 719 C C . TRP A 1 89 ? -15.214 -0.184 -4.118 1.00 71.69 89 TRP A C 1
ATOM 721 O O . TRP A 1 89 ? -15.561 -0.780 -5.136 1.00 71.69 89 TRP A O 1
ATOM 731 N N . ARG A 1 90 ? -16.055 -0.009 -3.088 1.00 68.94 90 ARG A N 1
ATOM 732 C CA . ARG A 1 90 ? -17.440 -0.508 -3.082 1.00 68.94 90 ARG A CA 1
ATOM 733 C C . ARG A 1 90 ? -18.285 0.049 -4.228 1.00 68.94 90 ARG A C 1
ATOM 735 O O . ARG A 1 90 ? -19.064 -0.690 -4.819 1.00 68.94 90 ARG A O 1
ATOM 742 N N . ARG A 1 91 ? -18.123 1.339 -4.551 1.00 68.62 91 ARG A N 1
ATOM 743 C CA . ARG A 1 91 ? -18.843 1.977 -5.665 1.00 68.62 91 ARG A CA 1
ATOM 744 C C . ARG A 1 91 ? -18.396 1.380 -7.000 1.00 68.62 91 ARG A C 1
ATOM 746 O O . ARG A 1 91 ? -19.234 0.971 -7.784 1.00 68.62 91 ARG A O 1
ATOM 753 N N . LEU A 1 92 ? -17.084 1.217 -7.182 1.00 68.06 92 LEU A N 1
ATOM 754 C CA . LEU A 1 92 ? -16.513 0.620 -8.395 1.00 68.06 92 LEU A CA 1
ATOM 755 C C . LEU A 1 92 ? -16.936 -0.840 -8.608 1.00 68.06 92 LEU A C 1
ATOM 757 O O . LEU A 1 92 ? -17.137 -1.254 -9.745 1.00 68.06 92 LEU A O 1
ATOM 761 N N . ARG A 1 93 ? -17.072 -1.626 -7.531 1.00 68.00 93 ARG A N 1
ATOM 762 C CA . ARG A 1 93 ? -17.568 -3.008 -7.619 1.00 68.00 93 ARG A CA 1
ATOM 763 C C . ARG A 1 93 ? -19.047 -3.048 -8.026 1.00 68.00 93 ARG A C 1
ATOM 765 O O . ARG A 1 93 ? -19.395 -3.832 -8.896 1.00 68.00 93 ARG A O 1
ATOM 772 N N . GLY A 1 94 ? -19.878 -2.184 -7.437 1.00 63.97 94 GLY A N 1
ATOM 773 C CA . GLY A 1 94 ? -21.302 -2.090 -7.774 1.00 63.97 94 GLY A CA 1
ATOM 774 C C . GLY A 1 94 ? -21.546 -1.744 -9.243 1.00 63.97 94 GLY A C 1
ATOM 775 O O . GLY A 1 94 ? -22.364 -2.395 -9.884 1.00 63.97 94 GLY A O 1
ATOM 776 N N . ASP A 1 95 ? -20.773 -0.802 -9.787 1.00 60.47 95 ASP A N 1
ATOM 777 C CA . ASP A 1 95 ? -20.865 -0.430 -11.202 1.00 60.47 95 ASP A CA 1
ATOM 778 C C . ASP A 1 95 ? -20.398 -1.585 -12.114 1.00 60.47 95 ASP A C 1
ATOM 780 O O . ASP A 1 95 ? -21.005 -1.843 -13.148 1.00 60.47 95 ASP A O 1
ATOM 784 N N . ALA A 1 96 ? -19.347 -2.327 -11.737 1.00 60.47 96 ALA A N 1
ATOM 785 C CA . ALA A 1 96 ? -18.827 -3.449 -12.530 1.00 60.47 96 ALA A CA 1
ATOM 786 C C . ALA A 1 96 ? -19.815 -4.624 -12.656 1.00 60.47 96 ALA A C 1
ATOM 788 O O . ALA A 1 96 ? -19.883 -5.253 -13.713 1.00 60.47 96 ALA A O 1
ATOM 789 N N . ASP A 1 97 ? -20.589 -4.895 -11.603 1.00 59.78 97 ASP A N 1
ATOM 790 C CA . ASP A 1 97 ? -21.610 -5.949 -11.595 1.00 59.78 97 ASP A CA 1
ATOM 791 C C . ASP A 1 97 ? -22.856 -5.555 -12.421 1.00 59.78 97 ASP A C 1
ATOM 793 O O . ASP A 1 97 ? -23.616 -6.422 -12.860 1.00 59.78 97 ASP A O 1
ATOM 797 N N . GLU A 1 98 ? -23.070 -4.255 -12.656 1.00 56.78 98 GLU A N 1
ATOM 798 C CA . GLU A 1 98 ? -24.174 -3.721 -13.462 1.00 56.78 98 GLU A CA 1
ATOM 799 C C . GLU A 1 98 ? -23.919 -3.873 -14.972 1.00 56.78 98 GLU A C 1
ATOM 801 O O . GLU A 1 98 ? -24.837 -4.209 -15.713 1.00 56.78 98 GLU A O 1
ATOM 806 N N . TRP A 1 99 ? -22.664 -3.754 -15.427 1.00 55.88 99 TRP A N 1
ATOM 807 C CA . TRP A 1 99 ? -22.273 -3.980 -16.833 1.00 55.88 99 TRP A CA 1
ATOM 808 C C . TRP A 1 99 ? 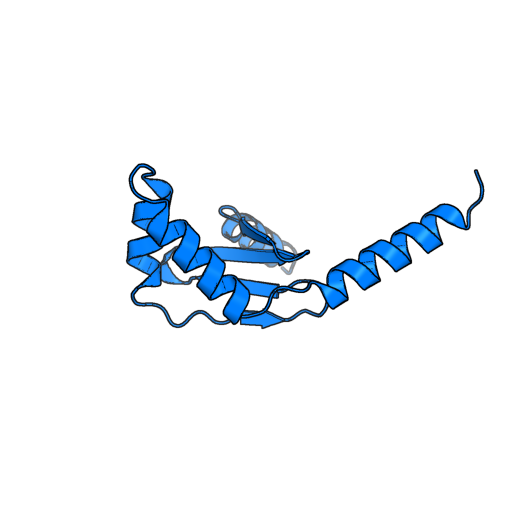-22.256 -5.457 -17.262 1.00 55.88 99 TRP A C 1
ATOM 810 O O . TRP A 1 99 ? -22.065 -5.749 -18.442 1.00 55.88 99 TRP A O 1
ATOM 820 N N . GLN A 1 100 ? -22.410 -6.392 -16.320 1.00 54.53 100 GLN A N 1
ATOM 821 C CA . GLN A 1 100 ? -22.479 -7.831 -16.600 1.00 54.53 100 GLN A CA 1
ATOM 822 C C . GLN A 1 100 ? -23.918 -8.366 -16.723 1.00 54.53 100 GLN A C 1
ATOM 824 O O . GLN A 1 100 ? -24.084 -9.579 -16.873 1.00 54.53 100 GLN A O 1
ATOM 829 N N . ARG A 1 101 ? -24.941 -7.501 -16.663 1.00 49.41 101 ARG A N 1
ATOM 830 C CA . ARG A 1 101 ? -26.348 -7.866 -16.894 1.00 49.41 101 ARG A CA 1
ATOM 831 C C . ARG A 1 101 ? -26.851 -7.447 -18.266 1.00 49.41 101 ARG A C 1
ATOM 833 O O . ARG A 1 101 ? -26.492 -6.340 -18.717 1.00 49.41 101 ARG A O 1
#

Sequence (101 aa):
MPRGLGTVLLIVVLAAALATNPDEESFRRYVDKVLKDSGSSWVSRKFLSSISTLVYRRRDYKFFSTVHVPEEDTLFLGIFAYWLPLPFWRRLRGDADEWQR

pLDDT: mean 72.69, std 9.99, range [49.41, 88.38]

Secondary structure (DSSP, 8-state):
--HHHHHHHHHHHHHHHHHT---HHHHHHHHHHHHHHTTS-HHHHHHHHHHTT---EEEE-SS-EEEEETTTTEEEEEETTEEEEETTHHHHHHHHHHTT-

Organism: Spizellomyces punctatus (strain DAOM BR117) (NCBI:txid645134)

Radius of gyration: 16.77 Å; chains: 1; bounding box: 38×24×49 Å